Protein AF-A0A7Y0KB86-F1 (afdb_monomer_lite)

Foldseek 3Di:
DVVVVVVVVVVVVVVVVLLVVLVVQLVVQCVVCVNLLRNQLSVQLSVQQVVCVVVVVPVDDSVVSSVVSSVVCSPVSNVVSVVVVVVVVVVVVQLVVLVVDDDPVSVVSVVVSVVVVVVVVVVVVVVVVVVCVVVVD

Sequence (137 aa):
MVHILSNGVYKFCEWVTRLAYVNILWLCFTVLGLGLFGWMPASIAMFAVTKKWVNGETDIRIFPVFWNSYKQDWWKGNILGIIFAITFFLFYLDFRIIGTFEGNTTLLLFVMLGLFLSVSTTFFIFYLSSLITILGY

Secondary structure (DSSP, 8-state):
-HHHHHHHHHHHHHHHHHHHHHHHHHHHHHHHTTTHHHHHHHHHHHHHHHHHHHTT--S--HHHHHHHHHHHTHHHHHHHHHHHHHHHHHHHHHHHHHTT--SHHHHHHHHHHHHHHHHHHHHHHHHHHHHHHHTT-

Organism: NCBI:txid2729105

Radius of gyration: 20.43 Å; chains: 1; bounding box: 45×35×60 Å

InterPro domains:
  IPR006938 Protein of unknown function DUF624 [PF04854] (19-95)

Structure (mmCIF, N/CA/C/O backbone):
data_AF-A0A7Y0KB86-F1
#
_entry.id   AF-A0A7Y0KB86-F1
#
loop_
_atom_site.group_PDB
_atom_site.id
_atom_site.type_symbol
_atom_site.label_atom_id
_atom_site.label_alt_id
_atom_site.label_comp_id
_atom_site.label_asym_id
_atom_site.label_entity_id
_atom_site.label_seq_id
_atom_site.pdbx_PDB_ins_code
_atom_site.Cartn_x
_atom_site.Cartn_y
_atom_site.Cartn_z
_atom_site.occupancy
_atom_site.B_iso_or_equiv
_atom_site.auth_seq_id
_atom_site.auth_comp_id
_atom_site.auth_asym_id
_atom_site.auth_atom_id
_atom_site.pdbx_PDB_model_num
ATOM 1 N N . MET A 1 1 ? -10.243 -20.416 35.628 1.00 62.53 1 MET A N 1
ATOM 2 C CA . MET A 1 1 ? -9.319 -20.825 34.543 1.00 62.53 1 MET A CA 1
ATOM 3 C C . MET A 1 1 ? -10.018 -20.882 33.182 1.00 62.53 1 MET A C 1
ATOM 5 O O . MET A 1 1 ? -9.602 -20.160 32.287 1.00 62.53 1 MET A O 1
ATOM 9 N N . VAL A 1 2 ? -11.126 -21.625 33.039 1.00 67.62 2 VAL A N 1
ATOM 10 C CA . VAL A 1 2 ? -11.905 -21.737 31.780 1.00 67.62 2 VAL A CA 1
ATOM 11 C C . VAL A 1 2 ? -12.402 -20.382 31.240 1.00 67.62 2 VAL A C 1
ATOM 13 O O . VAL A 1 2 ? -12.286 -20.121 30.048 1.00 67.62 2 VAL A O 1
ATOM 16 N N . HIS A 1 3 ? -12.849 -19.465 32.107 1.00 66.69 3 HIS A N 1
ATOM 17 C CA . HIS A 1 3 ? -13.293 -18.122 31.692 1.00 66.69 3 HIS A CA 1
ATOM 18 C C . HIS A 1 3 ? -12.184 -17.239 31.088 1.00 66.69 3 HIS A C 1
ATOM 20 O O . HIS A 1 3 ? -12.465 -16.420 30.219 1.00 66.69 3 HIS A O 1
ATOM 26 N N . ILE A 1 4 ? -10.924 -17.410 31.507 1.00 72.50 4 ILE A N 1
ATOM 27 C CA . ILE A 1 4 ? -9.782 -16.638 30.978 1.00 72.50 4 ILE A CA 1
ATOM 28 C C . ILE A 1 4 ? -9.429 -17.134 29.571 1.00 72.50 4 ILE A C 1
ATOM 30 O O . ILE A 1 4 ? -9.214 -16.333 28.665 1.00 72.50 4 ILE A O 1
ATOM 34 N N . LEU A 1 5 ? -9.457 -18.457 29.380 1.00 75.25 5 LEU A N 1
ATOM 35 C CA . LEU A 1 5 ? -9.296 -19.106 28.079 1.00 75.25 5 LEU A CA 1
ATOM 36 C C . LEU A 1 5 ? -10.414 -18.709 27.107 1.00 75.25 5 LEU A C 1
ATOM 38 O O . LEU A 1 5 ? -10.126 -18.306 25.984 1.00 75.25 5 LEU A O 1
ATOM 42 N N . SER A 1 6 ? -11.672 -18.732 27.557 1.00 76.38 6 SER A N 1
ATOM 43 C CA . SER A 1 6 ? -12.821 -18.314 26.744 1.00 76.38 6 SER A CA 1
ATOM 44 C C . SER A 1 6 ? -12.708 -16.857 26.287 1.00 76.38 6 SER A C 1
ATOM 46 O O . SER A 1 6 ? -12.951 -16.565 25.119 1.00 76.38 6 SER A O 1
ATOM 48 N N . ASN A 1 7 ? -12.301 -15.942 27.174 1.00 82.56 7 ASN A N 1
ATOM 49 C CA . ASN A 1 7 ? -12.115 -14.533 26.818 1.00 82.56 7 ASN A CA 1
ATOM 50 C C . ASN A 1 7 ? -10.938 -14.313 25.859 1.00 82.56 7 ASN A C 1
ATOM 52 O O . ASN A 1 7 ? -11.025 -13.468 24.970 1.00 82.56 7 ASN A O 1
ATOM 56 N N . GLY A 1 8 ? -9.840 -15.057 26.022 1.00 84.81 8 GLY A N 1
ATOM 57 C CA . GLY A 1 8 ? -8.690 -14.982 25.119 1.00 84.81 8 GLY A CA 1
ATOM 58 C C . GLY A 1 8 ? -9.036 -15.435 23.699 1.00 84.81 8 GLY A C 1
ATOM 59 O O . GLY A 1 8 ? -8.756 -14.718 22.741 1.00 84.81 8 GLY A O 1
ATOM 60 N N . VAL A 1 9 ? -9.711 -16.583 23.568 1.00 86.12 9 VAL A N 1
ATOM 61 C CA . VAL A 1 9 ? -10.163 -17.114 22.270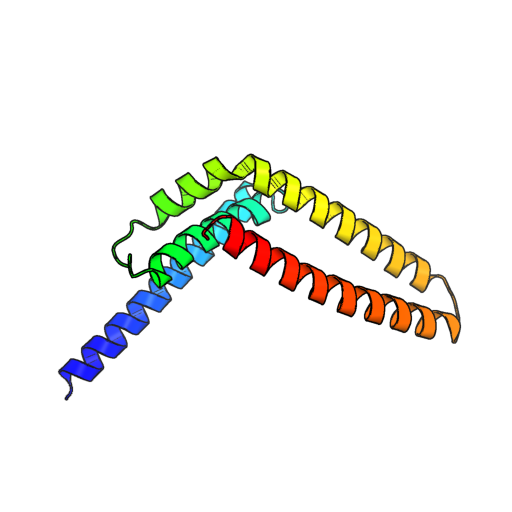 1.00 86.12 9 VAL A CA 1
ATOM 62 C C . VAL A 1 9 ? -11.174 -16.173 21.615 1.00 86.12 9 VAL A C 1
ATOM 64 O O . VAL A 1 9 ? -11.071 -15.910 20.419 1.00 86.12 9 VAL A O 1
ATOM 67 N N . TYR A 1 10 ? -12.103 -15.606 22.391 1.00 87.19 10 TYR A N 1
ATOM 68 C CA . TYR A 1 10 ? -13.075 -14.640 21.877 1.00 87.19 10 TYR A CA 1
ATOM 69 C C . TYR A 1 10 ? -12.393 -13.393 21.299 1.00 87.19 10 TYR A C 1
ATOM 71 O O . TYR A 1 10 ? -12.653 -13.026 20.155 1.00 87.19 10 TYR A O 1
ATOM 79 N N . LYS A 1 11 ? -11.452 -12.791 22.042 1.00 83.69 11 LYS A N 1
ATOM 80 C CA . LYS A 1 11 ? -10.680 -11.629 21.570 1.00 83.69 11 LYS A CA 1
ATOM 81 C C . LYS A 1 11 ? -9.848 -11.941 20.329 1.00 83.69 11 LYS A C 1
ATOM 83 O O . LYS A 1 11 ? -9.733 -11.099 19.443 1.00 83.69 11 LYS A O 1
ATOM 88 N N . PHE A 1 12 ? -9.277 -13.142 20.254 1.00 86.06 12 PHE A N 1
ATOM 89 C CA . PHE A 1 12 ? -8.531 -13.578 19.079 1.00 86.06 12 PHE A CA 1
ATOM 90 C C . PHE A 1 12 ? -9.441 -13.713 17.850 1.00 86.06 12 PHE A C 1
ATOM 92 O O . PHE A 1 12 ? -9.146 -13.131 16.810 1.00 86.06 12 PHE A O 1
ATOM 99 N N . CYS A 1 13 ? -10.579 -14.404 17.972 1.00 87.88 13 CYS A N 1
ATOM 100 C CA . CYS A 1 13 ? -11.562 -14.519 16.890 1.00 87.88 13 CYS A CA 1
ATOM 101 C C . CYS A 1 13 ? -12.098 -13.155 16.440 1.00 87.88 13 CYS A C 1
ATOM 103 O O . CYS A 1 13 ? -12.241 -12.908 15.242 1.00 87.88 13 CYS A O 1
ATOM 105 N N . GLU A 1 14 ? -12.371 -12.256 17.383 1.00 86.38 14 GLU A N 1
ATOM 106 C CA . GLU A 1 14 ? -12.794 -10.891 17.087 1.00 86.38 14 GLU A CA 1
ATOM 107 C C . GLU A 1 14 ? -11.720 -10.133 16.295 1.00 86.38 14 GLU A C 1
ATOM 109 O O . GLU A 1 14 ? -12.019 -9.528 15.264 1.00 86.38 14 GLU A O 1
ATOM 114 N N . TRP A 1 15 ? -10.459 -10.214 16.721 1.00 86.12 15 TRP A N 1
ATOM 115 C CA . TRP A 1 15 ? -9.339 -9.597 16.016 1.00 86.12 15 TRP A CA 1
ATOM 116 C C . TRP A 1 15 ? -9.175 -10.150 14.593 1.00 86.12 15 TRP A C 1
ATOM 118 O O . TRP A 1 15 ? -9.083 -9.371 13.642 1.00 86.12 15 TRP A O 1
ATOM 128 N N . VAL A 1 16 ? -9.232 -11.477 14.423 1.00 89.25 16 VAL A N 1
ATOM 129 C CA . VAL A 1 16 ? -9.162 -12.133 13.106 1.00 89.25 16 VAL A CA 1
ATOM 130 C C . VAL A 1 16 ? -10.317 -11.684 12.207 1.00 89.25 16 VAL A C 1
ATOM 132 O O . VAL A 1 16 ? -10.096 -11.351 11.045 1.00 89.25 16 VAL A O 1
ATOM 135 N N . THR A 1 17 ? -11.539 -11.611 12.739 1.00 90.31 17 THR A N 1
ATOM 136 C CA . THR A 1 17 ? -12.727 -11.193 11.975 1.00 90.31 17 THR A CA 1
ATOM 137 C C . THR A 1 17 ? -12.604 -9.747 11.500 1.00 90.31 17 THR A C 1
ATOM 139 O O . THR A 1 17 ? -12.892 -9.439 10.344 1.00 90.31 17 THR A O 1
ATOM 142 N N . ARG A 1 18 ? -12.127 -8.849 12.368 1.00 88.88 18 ARG A N 1
ATOM 143 C CA . ARG A 1 18 ? -11.892 -7.440 12.022 1.00 88.88 18 ARG A CA 1
ATOM 144 C C . ARG A 1 18 ? -10.811 -7.302 10.954 1.00 88.88 18 ARG A C 1
ATOM 146 O O . ARG A 1 18 ? -10.989 -6.540 10.005 1.00 88.88 18 ARG A O 1
ATOM 153 N N . LEU A 1 19 ? -9.725 -8.065 11.073 1.00 89.88 19 LEU A N 1
ATOM 154 C CA . LEU A 1 19 ? -8.652 -8.090 10.084 1.00 89.88 19 LEU A CA 1
ATOM 155 C C . LEU A 1 19 ? -9.153 -8.608 8.730 1.00 89.88 19 LEU A C 1
ATOM 157 O O . LEU A 1 19 ? -8.885 -7.985 7.703 1.00 89.88 19 LEU A O 1
ATOM 161 N N . ALA A 1 20 ? -9.937 -9.687 8.716 1.00 93.19 20 ALA A N 1
ATOM 162 C CA . ALA A 1 20 ? -10.570 -10.201 7.504 1.00 93.19 20 ALA A CA 1
ATOM 163 C C . ALA A 1 20 ? -11.501 -9.158 6.864 1.00 93.19 20 ALA A C 1
ATOM 165 O O . ALA A 1 20 ? -11.433 -8.927 5.659 1.00 93.19 20 ALA A O 1
ATOM 166 N N . TYR A 1 21 ? -12.311 -8.465 7.670 1.00 93.25 21 TYR A N 1
ATOM 167 C CA . TYR A 1 21 ? -13.214 -7.419 7.192 1.00 93.25 21 TYR A CA 1
ATOM 168 C C . TYR A 1 21 ? -12.466 -6.265 6.506 1.00 93.25 21 TYR A C 1
ATOM 170 O O . TYR A 1 21 ? -12.847 -5.850 5.412 1.00 93.25 21 TYR A O 1
ATOM 178 N N . VAL A 1 22 ? -11.360 -5.783 7.087 1.00 93.12 22 VAL A N 1
ATOM 179 C CA . VAL A 1 22 ? -10.535 -4.733 6.460 1.00 93.12 22 VAL A CA 1
ATOM 180 C C . VAL A 1 22 ? -9.887 -5.216 5.162 1.00 93.12 22 VAL A C 1
ATOM 182 O O . VAL A 1 22 ? -9.853 -4.459 4.197 1.00 93.12 22 VAL A O 1
ATOM 185 N N . ASN A 1 23 ? -9.416 -6.465 5.101 1.00 93.44 23 ASN A N 1
ATOM 186 C CA . ASN A 1 23 ? -8.848 -7.033 3.873 1.00 93.44 23 ASN A CA 1
ATOM 187 C C . ASN A 1 23 ? -9.888 -7.148 2.747 1.00 93.44 23 ASN A C 1
ATOM 189 O O . ASN A 1 23 ? -9.579 -6.865 1.590 1.00 93.44 23 ASN A O 1
ATOM 193 N N . ILE A 1 24 ? -11.132 -7.508 3.075 1.00 94.75 24 ILE A N 1
ATOM 194 C CA . ILE A 1 24 ? -12.233 -7.534 2.102 1.00 94.75 24 ILE A CA 1
ATOM 195 C C . ILE A 1 24 ? -12.520 -6.122 1.587 1.00 94.75 24 ILE A C 1
ATOM 197 O O . ILE A 1 24 ? -12.602 -5.926 0.375 1.00 94.75 24 ILE A O 1
ATOM 201 N N . LEU A 1 25 ? -12.619 -5.126 2.479 1.00 93.19 25 LEU A N 1
ATOM 202 C CA . LEU A 1 25 ? -12.761 -3.725 2.069 1.00 93.19 25 LEU A CA 1
ATOM 203 C C . LEU A 1 25 ? -11.606 -3.311 1.154 1.00 93.19 25 LEU A C 1
ATOM 205 O O . LEU A 1 25 ? -11.839 -2.767 0.080 1.00 93.19 25 LEU A O 1
ATOM 209 N N . TRP A 1 26 ? -10.370 -3.609 1.543 1.00 93.81 26 TRP A N 1
ATOM 210 C CA . TRP A 1 26 ? -9.187 -3.285 0.757 1.00 93.81 26 TRP A CA 1
ATOM 211 C C . TRP A 1 26 ? -9.259 -3.862 -0.663 1.00 93.81 26 TRP A C 1
ATOM 213 O O . TRP A 1 26 ? -9.054 -3.121 -1.625 1.00 93.81 26 TRP A O 1
ATOM 223 N N . LEU A 1 27 ? -9.637 -5.137 -0.815 1.00 92.94 27 LEU A N 1
ATOM 224 C CA . LEU A 1 27 ? -9.823 -5.767 -2.126 1.00 92.94 27 LEU A CA 1
ATOM 225 C C . LEU A 1 27 ? -10.932 -5.080 -2.932 1.00 92.94 27 LEU A C 1
ATOM 227 O O . LEU A 1 27 ? -10.703 -4.689 -4.076 1.00 92.94 27 LEU A O 1
ATOM 231 N N . CYS A 1 28 ? -12.113 -4.881 -2.339 1.00 93.12 28 CYS A N 1
ATOM 232 C CA . CYS A 1 28 ? -13.238 -4.231 -3.013 1.00 93.12 28 CYS A CA 1
ATOM 233 C C . CYS A 1 28 ? -12.871 -2.829 -3.510 1.00 93.12 28 CYS A C 1
ATOM 235 O O . CYS A 1 28 ? -13.117 -2.494 -4.664 1.00 93.12 28 CYS A O 1
ATOM 237 N N . PHE A 1 29 ? -12.249 -2.016 -2.659 1.00 89.75 29 PHE A N 1
ATOM 238 C CA . PHE A 1 29 ? -11.881 -0.639 -2.982 1.00 89.75 29 PHE A CA 1
ATOM 239 C C . PHE A 1 29 ? -10.696 -0.532 -3.945 1.00 89.75 29 PHE A C 1
ATOM 241 O O . PHE A 1 29 ? -10.617 0.430 -4.713 1.00 89.75 29 PHE A O 1
ATOM 248 N N . THR A 1 30 ? -9.813 -1.530 -3.952 1.00 89.25 30 THR A N 1
ATOM 249 C CA . THR A 1 30 ? -8.763 -1.662 -4.966 1.00 89.25 30 THR A CA 1
ATOM 250 C C . THR A 1 30 ? -9.379 -1.926 -6.338 1.00 89.25 30 THR A C 1
ATOM 252 O O . THR A 1 30 ? -9.070 -1.218 -7.293 1.00 89.25 30 THR A O 1
ATOM 255 N N . VAL A 1 31 ? -10.309 -2.883 -6.434 1.00 90.31 31 VAL A N 1
ATOM 256 C CA . VAL A 1 31 ? -11.010 -3.204 -7.690 1.00 90.31 31 VAL A CA 1
ATOM 257 C C . VAL A 1 31 ? -11.858 -2.023 -8.174 1.00 90.31 31 VAL A C 1
ATOM 259 O O . VAL A 1 31 ? -11.804 -1.674 -9.351 1.00 90.31 31 VAL A O 1
ATOM 262 N N . LEU A 1 32 ? -12.587 -1.359 -7.270 1.00 86.62 32 LEU A N 1
ATOM 263 C CA . LEU A 1 32 ? -13.407 -0.186 -7.596 1.00 86.62 32 LEU A CA 1
ATOM 264 C C . LEU A 1 32 ? -12.578 0.995 -8.118 1.00 86.62 32 LEU A C 1
ATOM 266 O O . LEU A 1 32 ? -13.039 1.729 -8.986 1.00 86.62 32 LEU A O 1
ATOM 270 N N . GLY A 1 33 ? -11.348 1.168 -7.635 1.00 82.56 33 GLY A N 1
ATOM 271 C CA . GLY A 1 33 ? -10.434 2.205 -8.109 1.00 82.56 33 GLY A CA 1
ATOM 272 C C . GLY A 1 33 ? -9.613 1.810 -9.340 1.00 82.56 33 GLY A C 1
ATOM 273 O O . GLY A 1 33 ? -8.475 2.245 -9.455 1.00 82.56 33 GLY A O 1
ATOM 274 N N . LEU A 1 34 ? -10.124 0.973 -10.251 1.00 81.31 34 LEU A N 1
ATOM 275 C CA . LEU A 1 34 ? -9.394 0.514 -11.451 1.00 81.31 34 LEU A CA 1
ATOM 276 C C . LEU A 1 34 ? -8.081 -0.239 -11.139 1.00 81.31 34 LEU A C 1
ATOM 278 O O . LEU A 1 34 ? -7.141 -0.227 -11.935 1.00 81.31 34 LEU A O 1
ATOM 282 N N . GLY A 1 35 ? -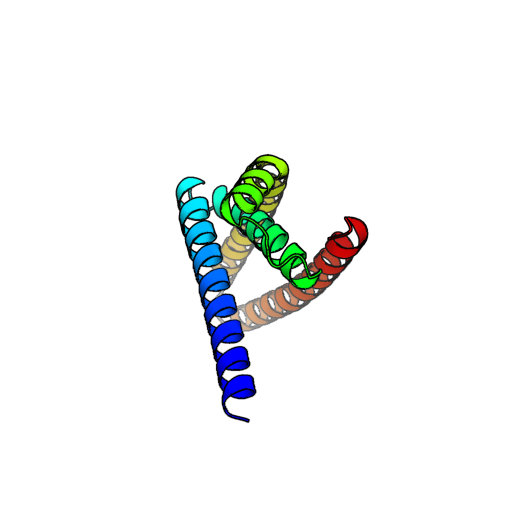7.990 -0.888 -9.975 1.00 80.12 35 GLY A N 1
ATOM 283 C CA . GLY A 1 35 ? -6.801 -1.616 -9.532 1.00 80.12 35 GLY A CA 1
ATOM 284 C C . GLY A 1 35 ? -5.662 -0.676 -9.144 1.00 80.12 35 GLY A C 1
ATOM 285 O O . GLY A 1 35 ? -5.446 -0.422 -7.965 1.00 80.12 35 GLY A O 1
ATOM 286 N N . LEU A 1 36 ? -4.951 -0.127 -10.130 1.00 72.00 36 LEU A N 1
ATOM 287 C CA . LEU A 1 36 ? -3.758 0.709 -9.940 1.00 72.00 36 LEU A CA 1
ATOM 288 C C . LEU A 1 36 ? -4.049 2.021 -9.199 1.00 72.00 36 LEU A C 1
ATOM 290 O O . LEU A 1 36 ? -3.302 2.390 -8.294 1.00 72.00 36 LEU A O 1
ATOM 294 N N . PHE A 1 37 ? -5.151 2.694 -9.536 1.00 78.00 37 PHE A N 1
ATOM 295 C CA . PHE A 1 37 ? -5.554 3.942 -8.875 1.00 78.00 37 PHE A CA 1
ATOM 296 C C . PHE A 1 37 ? -6.244 3.691 -7.519 1.00 78.00 37 PHE A C 1
ATOM 298 O O . PHE A 1 37 ? -6.269 4.554 -6.649 1.00 78.00 37 PHE A O 1
ATOM 305 N N . GLY A 1 38 ? -6.776 2.489 -7.294 1.00 81.94 38 GLY A N 1
ATOM 306 C CA . GLY A 1 38 ? -7.476 2.108 -6.067 1.00 81.94 38 GLY A CA 1
ATOM 307 C C . GLY A 1 38 ? -6.573 1.493 -5.007 1.00 81.94 38 GLY A C 1
ATOM 308 O O . GLY A 1 38 ? -6.852 1.629 -3.818 1.00 81.94 38 GLY A O 1
ATOM 309 N N . TRP A 1 39 ? -5.491 0.836 -5.425 1.00 86.62 39 TRP A N 1
ATOM 310 C CA . TRP A 1 39 ? -4.630 0.037 -4.555 1.00 86.62 39 TRP A CA 1
ATOM 311 C C . TRP A 1 39 ? -3.943 0.871 -3.473 1.00 86.62 39 TRP A C 1
ATOM 313 O O . TRP A 1 39 ? -3.980 0.530 -2.286 1.00 86.62 39 TRP A O 1
ATOM 323 N N . MET A 1 40 ? -3.340 1.993 -3.863 1.00 86.38 40 MET A N 1
ATOM 324 C CA . MET A 1 40 ? -2.634 2.866 -2.929 1.00 86.38 40 MET A CA 1
ATOM 325 C C . MET A 1 40 ? -3.583 3.549 -1.922 1.00 86.38 40 MET A C 1
ATOM 327 O O . MET A 1 40 ? -3.354 3.405 -0.719 1.00 86.38 40 MET A O 1
ATOM 331 N N . PRO A 1 41 ? -4.679 4.223 -2.332 1.00 86.44 41 PRO A N 1
ATOM 332 C CA . PRO A 1 41 ? -5.622 4.802 -1.371 1.00 86.44 41 PRO A CA 1
ATOM 333 C C . PRO A 1 41 ? -6.331 3.748 -0.503 1.00 86.44 41 PRO A C 1
ATOM 335 O O . PRO A 1 41 ? -6.588 4.015 0.671 1.00 86.44 41 PRO A O 1
ATOM 338 N N . ALA A 1 42 ? -6.588 2.533 -1.009 1.00 90.69 42 ALA A N 1
ATOM 339 C CA . ALA A 1 42 ? -7.098 1.431 -0.186 1.00 90.69 42 ALA A CA 1
ATOM 340 C C . ALA A 1 42 ? -6.091 1.002 0.895 1.00 90.69 42 ALA A C 1
ATOM 342 O O . ALA A 1 42 ? -6.480 0.739 2.034 1.00 90.69 42 ALA A O 1
ATOM 343 N N . SER A 1 43 ? -4.796 0.974 0.566 1.00 88.69 43 SER A N 1
ATOM 344 C CA . SER A 1 43 ? -3.722 0.626 1.507 1.00 88.69 43 SER A CA 1
ATOM 345 C C . SER A 1 43 ? -3.547 1.683 2.602 1.00 88.69 43 SER A C 1
ATOM 347 O O . SER A 1 43 ? -3.410 1.335 3.774 1.00 88.69 43 SER A O 1
ATOM 349 N N . ILE A 1 44 ? -3.640 2.972 2.252 1.00 87.25 44 ILE A N 1
ATOM 350 C CA . ILE A 1 44 ? -3.631 4.079 3.224 1.00 87.25 44 ILE A CA 1
ATOM 351 C C . ILE A 1 44 ? -4.830 3.963 4.180 1.00 87.25 44 ILE A C 1
ATOM 353 O O . ILE A 1 44 ? -4.662 4.045 5.397 1.00 87.25 44 ILE A O 1
ATOM 357 N N . ALA A 1 45 ? -6.027 3.695 3.648 1.00 90.19 45 ALA A N 1
ATOM 358 C CA . ALA A 1 45 ? -7.238 3.532 4.451 1.00 90.19 45 ALA A CA 1
ATOM 359 C C . ALA A 1 45 ? -7.166 2.325 5.402 1.00 90.19 45 ALA A C 1
ATOM 361 O O . ALA A 1 45 ? -7.582 2.417 6.559 1.00 90.19 45 ALA A O 1
ATOM 362 N N . MET A 1 46 ? -6.596 1.206 4.946 1.00 89.94 46 MET A N 1
ATOM 363 C CA . MET A 1 46 ? -6.308 0.047 5.792 1.00 89.94 46 MET A CA 1
ATOM 364 C C . MET A 1 46 ? -5.352 0.417 6.932 1.00 89.94 46 MET A C 1
ATOM 366 O O . MET A 1 46 ? -5.650 0.112 8.087 1.00 89.94 46 MET A O 1
ATOM 370 N N . PHE A 1 47 ? -4.254 1.118 6.625 1.00 87.56 47 PHE A N 1
ATOM 371 C CA . PHE A 1 47 ? -3.273 1.543 7.625 1.00 87.56 47 PHE A CA 1
ATOM 372 C C . PHE A 1 47 ? -3.889 2.477 8.676 1.00 87.56 47 PHE A C 1
ATOM 374 O O . PHE A 1 47 ? -3.640 2.328 9.872 1.00 87.56 47 PHE A O 1
ATOM 381 N N . ALA A 1 48 ? -4.762 3.397 8.253 1.00 87.75 48 ALA A N 1
ATOM 382 C CA . ALA A 1 48 ? -5.484 4.291 9.154 1.00 87.75 48 ALA A CA 1
ATOM 383 C C . ALA A 1 48 ? -6.386 3.530 10.145 1.00 87.75 48 ALA A C 1
ATOM 385 O O . ALA A 1 48 ? -6.461 3.895 11.322 1.00 87.75 48 ALA A O 1
ATOM 386 N N . VAL A 1 49 ? -7.044 2.453 9.698 1.00 90.06 49 VAL A N 1
ATOM 387 C CA . VAL A 1 49 ? -7.849 1.583 10.571 1.00 90.06 49 VAL A CA 1
ATOM 388 C C . VAL A 1 49 ? -6.957 0.805 11.541 1.00 90.06 49 VAL A C 1
ATOM 390 O O . VAL A 1 49 ? -7.214 0.815 12.745 1.00 90.06 49 VAL A O 1
ATOM 393 N N . THR A 1 50 ? -5.889 0.167 11.053 1.00 88.00 50 THR A N 1
ATOM 394 C CA . THR A 1 50 ? -4.992 -0.630 11.906 1.00 88.00 50 THR A CA 1
ATOM 395 C C . THR A 1 50 ? -4.248 0.224 12.925 1.00 88.00 50 THR A C 1
ATOM 397 O O . THR A 1 50 ? -4.083 -0.201 14.065 1.00 88.00 50 THR A O 1
ATOM 400 N N . LYS A 1 51 ? -3.862 1.454 12.566 1.00 84.62 51 LYS A N 1
ATOM 401 C CA . LYS A 1 51 ? -3.240 2.409 13.490 1.00 84.62 51 LYS A CA 1
ATOM 402 C C . LYS A 1 51 ? -4.150 2.704 14.682 1.00 84.62 51 LYS A C 1
ATOM 404 O O . LYS A 1 51 ? -3.706 2.670 15.826 1.00 84.62 51 LYS A O 1
ATOM 409 N N . LYS A 1 52 ? -5.440 2.958 14.434 1.00 86.75 52 LYS A N 1
ATOM 410 C CA . LYS A 1 52 ? -6.411 3.189 15.513 1.00 86.75 52 LYS A CA 1
ATOM 411 C C . LYS A 1 52 ? -6.527 1.980 16.446 1.00 86.75 52 LYS A C 1
ATOM 413 O O . LYS A 1 52 ? -6.586 2.163 17.657 1.00 86.75 52 LYS A O 1
ATOM 418 N N . TRP A 1 53 ? -6.466 0.758 15.913 1.00 86.50 53 TRP A N 1
ATOM 419 C CA . TRP A 1 53 ? -6.441 -0.450 16.745 1.00 86.50 53 TRP A CA 1
ATOM 420 C C . TRP A 1 53 ? -5.189 -0.548 17.622 1.00 86.50 53 TRP A C 1
ATOM 422 O O . TRP A 1 53 ? -5.310 -0.889 18.796 1.00 86.50 53 TRP A O 1
ATOM 432 N N . VAL A 1 54 ? -4.009 -0.226 17.080 1.00 83.38 54 VAL A N 1
ATOM 433 C CA . VAL A 1 54 ? -2.744 -0.212 17.839 1.00 83.38 54 VAL A CA 1
ATOM 434 C C . VAL A 1 54 ? -2.769 0.854 18.940 1.00 83.38 54 VAL A C 1
ATOM 436 O O . VAL A 1 54 ? -2.289 0.603 20.041 1.00 83.38 54 VAL A O 1
ATOM 439 N N . ASN A 1 55 ? -3.419 1.992 18.691 1.00 84.94 55 ASN A N 1
ATOM 440 C CA . ASN A 1 55 ? -3.619 3.057 19.680 1.00 84.94 55 ASN A CA 1
ATOM 441 C C . ASN A 1 55 ? -4.674 2.729 20.758 1.00 84.94 55 ASN A C 1
ATOM 443 O O . ASN A 1 55 ? -4.969 3.571 21.602 1.00 84.94 55 ASN A O 1
ATOM 447 N N . GLY A 1 56 ? -5.259 1.527 20.749 1.00 80.50 56 GLY A N 1
ATOM 448 C CA . GLY A 1 56 ? -6.246 1.091 21.740 1.00 80.50 56 GLY A CA 1
ATOM 449 C C . GLY A 1 56 ? -7.693 1.486 21.426 1.00 80.50 56 GLY A C 1
ATOM 450 O O . GLY A 1 56 ? -8.604 1.062 22.139 1.00 80.50 56 GLY A O 1
ATOM 451 N N . GLU A 1 57 ? -7.944 2.209 20.328 1.00 82.19 57 GLU A N 1
ATOM 452 C CA . GLU A 1 57 ? -9.289 2.522 19.829 1.00 82.19 57 GLU A CA 1
ATOM 453 C C . GLU A 1 57 ? -9.882 1.292 19.120 1.00 82.19 57 GLU A C 1
ATOM 455 O O . GLU A 1 57 ? -9.980 1.211 17.893 1.00 82.19 57 GLU A O 1
ATOM 460 N N . THR A 1 58 ? -10.246 0.279 19.904 1.00 75.44 58 THR A N 1
ATOM 461 C CA . THR A 1 58 ? -10.778 -0.981 19.372 1.00 75.44 58 THR A CA 1
ATOM 462 C C . THR A 1 58 ? -12.274 -0.910 19.063 1.00 75.44 58 THR A C 1
ATOM 464 O O . THR A 1 58 ? -12.733 -1.674 18.223 1.00 75.44 58 THR A O 1
ATOM 467 N N . ASP A 1 59 ? -13.036 0.023 19.631 1.00 78.31 59 ASP A N 1
ATOM 468 C CA . ASP A 1 59 ? -14.489 0.136 19.402 1.00 78.31 59 ASP A CA 1
ATOM 469 C C . ASP A 1 59 ? -14.845 1.082 18.235 1.00 78.31 59 ASP A C 1
ATOM 471 O O . ASP A 1 59 ? -15.769 1.896 18.280 1.00 78.31 59 ASP A O 1
ATOM 475 N N . ILE A 1 60 ? -14.034 1.038 17.173 1.00 84.75 60 ILE A N 1
ATOM 476 C CA . ILE A 1 60 ? -14.216 1.889 15.997 1.00 84.75 60 ILE A CA 1
ATOM 477 C C . ILE A 1 60 ? -15.100 1.219 14.950 1.00 84.75 60 ILE A C 1
ATOM 479 O O . ILE A 1 60 ? -14.970 0.037 14.627 1.00 84.75 60 ILE A O 1
ATOM 483 N N . ARG A 1 61 ? -15.952 2.026 14.318 1.00 88.12 61 ARG A N 1
ATOM 484 C CA . ARG A 1 61 ? -16.701 1.612 13.130 1.00 88.12 61 ARG A CA 1
ATOM 485 C C . ARG A 1 61 ? -15.741 1.553 11.938 1.00 88.12 61 ARG A C 1
ATOM 487 O O . ARG A 1 61 ? -15.355 2.591 11.405 1.00 88.12 61 ARG A O 1
ATOM 494 N N . ILE A 1 62 ? -15.368 0.342 11.522 1.00 88.62 62 ILE A N 1
ATOM 495 C CA . ILE A 1 62 ? -14.327 0.097 10.509 1.00 88.62 62 ILE A CA 1
ATOM 496 C C . ILE A 1 62 ? -14.654 0.765 9.165 1.00 88.62 62 ILE A C 1
ATOM 498 O O . ILE A 1 62 ? -13.827 1.495 8.625 1.00 88.62 62 ILE A O 1
ATOM 502 N N . PHE A 1 63 ? -15.867 0.564 8.639 1.00 90.44 63 PHE A N 1
ATOM 503 C CA . PHE A 1 63 ? -16.249 1.076 7.318 1.00 90.44 63 PHE A CA 1
ATOM 504 C C . PHE A 1 63 ? -16.242 2.616 7.221 1.00 90.44 63 PHE A C 1
ATOM 506 O O . PHE A 1 63 ? -15.620 3.135 6.296 1.00 90.44 63 PHE A O 1
ATOM 513 N N . PRO A 1 64 ? -16.846 3.380 8.160 1.00 90.88 64 PRO A N 1
ATOM 514 C CA . PRO A 1 64 ? -16.761 4.842 8.150 1.00 90.88 64 PRO A CA 1
ATOM 515 C C . PRO A 1 64 ? -15.330 5.378 8.194 1.00 90.88 64 PRO A C 1
ATOM 517 O O . PRO A 1 64 ? -15.010 6.311 7.464 1.00 90.88 64 PRO A O 1
ATOM 520 N N . VAL A 1 65 ? -14.469 4.782 9.026 1.00 90.62 65 VAL A N 1
ATOM 521 C CA . VAL A 1 65 ? -13.059 5.185 9.134 1.00 90.62 65 VAL A CA 1
ATOM 522 C C . VAL A 1 65 ? -12.330 4.917 7.819 1.00 90.62 65 VAL A C 1
ATOM 524 O O . VAL A 1 65 ? -11.663 5.810 7.298 1.00 90.62 65 VAL A O 1
ATOM 527 N N . PHE A 1 66 ? -12.518 3.723 7.253 1.00 92.19 66 PHE A N 1
ATOM 528 C CA . PHE A 1 66 ? -11.925 3.334 5.979 1.00 92.19 66 PHE A CA 1
ATOM 529 C C . PHE A 1 66 ? -12.364 4.269 4.844 1.00 92.19 66 PHE A C 1
ATOM 531 O O . PHE A 1 66 ? -11.529 4.836 4.148 1.00 92.19 66 PHE A O 1
ATOM 538 N N . TRP A 1 67 ? -13.670 4.496 4.683 1.00 91.88 67 TRP A N 1
ATOM 539 C CA . TRP A 1 67 ? -14.219 5.337 3.615 1.00 91.88 67 TRP A CA 1
ATOM 540 C C . TRP A 1 67 ? -13.819 6.809 3.746 1.00 91.88 67 TRP A C 1
ATOM 542 O O . TRP A 1 67 ? -13.559 7.472 2.739 1.00 91.88 67 TRP A O 1
ATOM 552 N N . ASN A 1 68 ? -13.754 7.330 4.975 1.00 92.44 68 ASN A N 1
ATOM 553 C CA . ASN A 1 68 ? -13.316 8.701 5.208 1.00 92.44 68 ASN A CA 1
ATOM 554 C C . ASN A 1 68 ? -11.836 8.878 4.845 1.00 92.44 68 ASN A C 1
ATOM 556 O O . ASN A 1 68 ? -11.500 9.801 4.107 1.00 92.44 68 ASN A O 1
ATOM 560 N N . SER A 1 69 ? -10.975 7.955 5.287 1.00 89.88 69 SER A N 1
ATOM 561 C CA . SER A 1 69 ? -9.545 7.977 4.956 1.00 89.88 69 SER A CA 1
ATOM 562 C C . SER A 1 69 ? -9.300 7.782 3.456 1.00 89.88 69 SER A C 1
ATOM 564 O O . SER A 1 69 ? -8.540 8.539 2.856 1.00 89.88 69 SER A O 1
ATOM 566 N N . TYR A 1 70 ? -10.023 6.857 2.818 1.00 89.44 70 TYR A N 1
ATOM 567 C CA . TYR A 1 70 ? -9.927 6.600 1.379 1.00 89.44 70 TYR A CA 1
ATOM 568 C C . TYR A 1 70 ? -10.207 7.851 0.539 1.00 89.44 70 TYR A C 1
ATOM 570 O O . TYR A 1 70 ? -9.477 8.140 -0.405 1.00 89.44 70 TYR A O 1
ATOM 578 N N . LYS A 1 71 ? -11.248 8.619 0.889 1.00 88.88 71 LYS A N 1
ATOM 579 C CA . LYS A 1 71 ? -11.594 9.857 0.174 1.00 88.88 71 LYS A CA 1
ATOM 580 C C . LYS A 1 71 ? -10.655 11.012 0.501 1.00 88.88 71 LYS A C 1
ATOM 582 O O . LYS A 1 71 ? -10.329 11.787 -0.393 1.00 88.88 71 LYS A O 1
ATOM 587 N N . GLN A 1 72 ? -10.228 11.128 1.756 1.00 88.69 72 GLN A N 1
ATOM 588 C CA . GLN A 1 72 ? -9.341 12.201 2.200 1.00 88.69 72 GLN A CA 1
ATOM 589 C C . GLN A 1 72 ? -7.971 12.134 1.514 1.00 88.69 72 GLN A C 1
ATOM 591 O O . GLN A 1 72 ? -7.455 13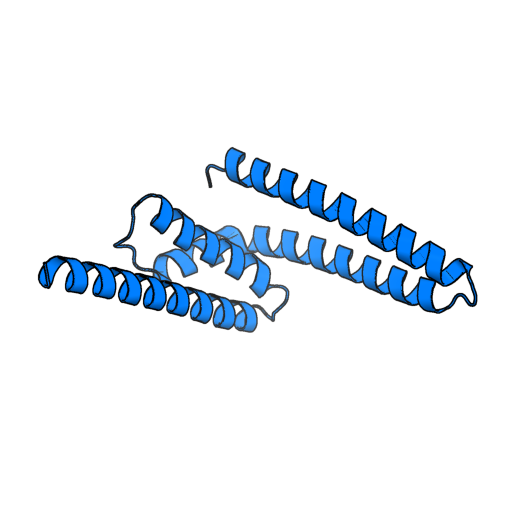.161 1.075 1.00 88.69 72 GLN A O 1
ATOM 596 N N . ASP A 1 73 ? -7.405 10.934 1.386 1.00 85.75 73 ASP A N 1
ATOM 597 C CA . ASP A 1 73 ? -6.078 10.734 0.799 1.00 85.75 73 ASP A CA 1
ATOM 598 C C . ASP A 1 73 ? -6.123 10.187 -0.635 1.00 85.75 73 ASP A C 1
ATOM 600 O O . ASP A 1 73 ? -5.088 9.805 -1.176 1.00 85.75 73 ASP A O 1
ATOM 604 N N . TRP A 1 74 ? -7.286 10.220 -1.301 1.00 84.25 74 TRP A N 1
ATOM 605 C CA . TRP A 1 74 ? -7.460 9.745 -2.683 1.00 84.25 74 TRP A CA 1
ATOM 606 C C . TRP A 1 74 ? -6.435 10.348 -3.651 1.00 84.25 74 TRP A C 1
ATOM 608 O O . TRP A 1 74 ? -5.807 9.642 -4.439 1.00 84.25 74 TRP A O 1
ATOM 618 N N . TRP A 1 75 ? -6.227 11.665 -3.581 1.00 81.31 75 TRP A N 1
ATOM 619 C CA . TRP A 1 75 ? -5.304 12.362 -4.479 1.00 81.31 75 TRP A CA 1
ATOM 620 C C . TRP A 1 75 ? -3.838 12.035 -4.176 1.00 81.31 75 TRP A C 1
ATOM 622 O O . TRP A 1 75 ? -3.069 11.711 -5.080 1.00 81.31 75 TRP A O 1
ATOM 632 N N . LYS A 1 76 ? -3.455 12.059 -2.893 1.00 80.62 76 LYS A N 1
ATOM 633 C CA . LYS A 1 76 ? -2.087 11.737 -2.457 1.00 80.62 76 LYS A CA 1
ATOM 634 C C . LYS A 1 76 ? -1.738 10.280 -2.763 1.00 80.62 76 LYS A C 1
ATOM 636 O O . LYS A 1 76 ? -0.649 10.002 -3.257 1.00 80.62 76 LYS A O 1
ATOM 641 N N . GLY A 1 77 ? -2.681 9.370 -2.522 1.00 80.25 77 GLY A N 1
ATOM 642 C CA . GLY A 1 77 ? -2.561 7.953 -2.842 1.00 80.25 77 GLY A CA 1
ATOM 643 C C . GLY A 1 77 ? -2.371 7.721 -4.337 1.00 80.25 77 GLY A C 1
ATOM 644 O O . GLY A 1 77 ? -1.485 6.968 -4.722 1.00 80.25 77 GLY A O 1
ATOM 645 N N . ASN A 1 78 ? -3.119 8.421 -5.192 1.00 85.06 78 ASN A N 1
ATOM 646 C CA . ASN A 1 78 ? -2.951 8.311 -6.641 1.00 85.06 78 ASN A CA 1
ATOM 647 C C . ASN A 1 78 ? -1.600 8.835 -7.138 1.00 85.06 78 ASN A C 1
ATOM 649 O O . ASN A 1 78 ? -0.971 8.183 -7.968 1.00 85.06 78 ASN A O 1
ATOM 653 N N . ILE A 1 79 ? -1.117 9.964 -6.610 1.00 84.19 79 ILE A N 1
ATOM 654 C CA . ILE A 1 79 ? 0.218 10.482 -6.955 1.00 84.19 79 ILE A CA 1
ATOM 655 C C . ILE A 1 79 ? 1.296 9.453 -6.604 1.00 84.19 79 ILE A C 1
ATOM 657 O O . ILE A 1 79 ? 2.142 9.138 -7.440 1.00 84.19 79 ILE A O 1
ATOM 661 N N . LEU A 1 80 ? 1.238 8.885 -5.395 1.00 79.25 80 LEU A N 1
ATOM 662 C CA . LEU A 1 80 ? 2.155 7.821 -4.986 1.00 79.25 80 LEU A CA 1
ATOM 663 C C . LEU A 1 80 ? 2.024 6.595 -5.899 1.00 79.25 80 LEU A C 1
ATOM 665 O O . LEU A 1 80 ? 3.033 6.079 -6.371 1.00 79.25 80 LEU A O 1
ATOM 669 N N . GLY A 1 81 ? 0.798 6.170 -6.212 1.00 81.56 81 GLY A N 1
ATOM 670 C CA . GLY A 1 81 ? 0.528 5.059 -7.126 1.00 81.56 81 GLY A CA 1
ATOM 671 C C . GLY A 1 81 ? 1.148 5.254 -8.514 1.00 81.56 81 GLY A C 1
ATOM 672 O O . GLY A 1 81 ? 1.744 4.323 -9.049 1.00 81.56 81 GLY A O 1
ATOM 673 N N . ILE A 1 82 ? 1.093 6.468 -9.069 1.00 84.56 82 ILE A N 1
ATOM 674 C CA . ILE A 1 82 ? 1.714 6.801 -10.362 1.00 84.56 82 ILE A CA 1
ATOM 675 C C . ILE A 1 82 ? 3.243 6.729 -10.278 1.00 84.56 82 ILE A C 1
ATOM 677 O O . ILE A 1 82 ? 3.870 6.152 -11.164 1.00 84.56 82 ILE A O 1
ATOM 681 N N . ILE A 1 83 ? 3.852 7.265 -9.215 1.00 82.56 83 ILE A N 1
ATOM 682 C CA . ILE A 1 83 ? 5.310 7.191 -9.007 1.00 82.56 83 ILE A CA 1
ATOM 683 C C . ILE A 1 83 ? 5.765 5.727 -8.963 1.00 82.56 83 ILE A C 1
ATOM 685 O O . ILE A 1 83 ? 6.744 5.349 -9.611 1.00 82.56 83 ILE A O 1
ATOM 689 N N . PHE A 1 84 ? 5.018 4.883 -8.252 1.00 80.88 84 PHE A N 1
ATOM 690 C CA . PHE A 1 84 ? 5.260 3.445 -8.227 1.00 80.88 84 PHE A CA 1
ATOM 691 C C . PHE A 1 84 ? 5.086 2.797 -9.599 1.00 80.88 84 PHE A C 1
ATOM 693 O O . PHE A 1 84 ? 5.953 2.031 -10.011 1.00 80.88 84 PHE A O 1
ATOM 700 N N . ALA A 1 85 ? 4.012 3.113 -10.324 1.00 84.56 85 ALA A N 1
ATOM 701 C CA . ALA A 1 85 ? 3.754 2.558 -11.650 1.00 84.56 85 ALA A CA 1
ATOM 702 C C . ALA A 1 85 ? 4.878 2.894 -12.642 1.00 84.56 85 ALA A C 1
ATOM 704 O O . ALA A 1 85 ? 5.339 2.012 -13.362 1.00 84.56 85 ALA A O 1
ATOM 705 N N . ILE A 1 86 ? 5.371 4.138 -12.632 1.00 86.25 86 ILE A N 1
ATOM 706 C CA . ILE A 1 86 ? 6.513 4.569 -13.451 1.00 86.25 86 ILE A CA 1
ATOM 707 C C . ILE A 1 86 ? 7.776 3.800 -13.052 1.00 86.25 86 ILE A C 1
ATOM 709 O O . ILE A 1 86 ? 8.491 3.307 -13.918 1.00 86.25 86 ILE A O 1
ATOM 713 N N . THR A 1 87 ? 8.030 3.647 -11.751 1.00 84.19 87 THR A N 1
ATOM 714 C CA . THR A 1 87 ? 9.200 2.909 -11.248 1.00 84.19 87 THR A CA 1
ATOM 715 C C . THR A 1 87 ? 9.170 1.440 -11.683 1.00 84.19 87 THR A C 1
ATOM 717 O O . THR A 1 87 ? 10.151 0.932 -12.221 1.00 84.19 87 THR A O 1
ATOM 720 N N . PHE A 1 88 ? 8.028 0.763 -11.526 1.00 83.38 88 PHE A N 1
ATOM 721 C CA . PHE A 1 88 ? 7.841 -0.614 -11.994 1.00 83.38 88 PHE A CA 1
ATOM 722 C C . PHE A 1 88 ? 7.966 -0.737 -13.515 1.00 83.38 88 PHE A C 1
ATOM 724 O O . PHE A 1 88 ? 8.517 -1.722 -14.005 1.00 83.38 88 PHE A O 1
ATOM 731 N N . PHE A 1 89 ? 7.478 0.253 -14.264 1.00 87.06 89 PHE A N 1
ATOM 732 C CA . PHE A 1 89 ? 7.607 0.280 -15.716 1.00 87.06 89 PHE A CA 1
ATOM 733 C C . PHE A 1 89 ? 9.069 0.407 -16.163 1.00 87.06 89 PHE A C 1
ATOM 735 O O . PHE A 1 89 ? 9.489 -0.333 -17.051 1.00 87.06 89 PHE A O 1
ATOM 742 N N . LEU A 1 90 ? 9.860 1.277 -15.523 1.00 85.94 90 LEU A N 1
ATOM 743 C CA . LEU A 1 90 ? 11.299 1.389 -15.788 1.00 85.94 90 LEU A CA 1
ATOM 744 C C . LEU A 1 90 ? 12.019 0.067 -15.509 1.00 85.94 90 LEU A C 1
ATOM 746 O O . LEU A 1 90 ? 12.719 -0.433 -16.383 1.00 85.94 90 LEU A O 1
ATOM 750 N N . PHE A 1 91 ? 11.745 -0.569 -14.367 1.00 83.88 91 PHE A N 1
ATOM 751 C CA . PHE A 1 91 ? 12.328 -1.877 -14.066 1.00 83.88 91 PHE A CA 1
ATOM 752 C C . PHE A 1 91 ? 11.931 -2.950 -15.072 1.00 83.88 91 PHE A C 1
ATOM 754 O O . PHE A 1 91 ? 12.771 -3.748 -15.477 1.00 83.88 91 PHE A O 1
ATOM 761 N N . TYR A 1 92 ? 10.675 -2.979 -15.519 1.00 86.12 92 TYR A N 1
ATOM 762 C CA . TYR A 1 92 ? 10.259 -3.908 -16.567 1.00 86.12 92 TYR A CA 1
ATOM 763 C C . TYR A 1 92 ? 11.065 -3.711 -17.863 1.00 86.12 92 TYR A C 1
ATOM 765 O O . TYR A 1 92 ? 11.465 -4.696 -18.491 1.00 86.12 92 TYR A O 1
ATOM 773 N N . LEU A 1 93 ? 11.342 -2.459 -18.247 1.00 86.38 93 LEU A N 1
ATOM 774 C CA . LEU A 1 93 ? 12.206 -2.160 -19.390 1.00 86.38 93 LEU A CA 1
ATOM 775 C C . LEU A 1 93 ? 13.643 -2.626 -19.149 1.00 86.38 93 LEU A C 1
ATOM 777 O O . LEU A 1 93 ? 14.202 -3.266 -20.036 1.00 86.38 93 LEU A O 1
ATOM 781 N N . ASP A 1 94 ? 14.206 -2.390 -17.963 1.00 83.75 94 ASP A N 1
ATOM 782 C CA . ASP A 1 94 ? 15.552 -2.853 -17.606 1.00 83.75 94 ASP A CA 1
ATOM 783 C C . ASP A 1 94 ? 15.662 -4.380 -17.719 1.00 83.75 94 ASP A C 1
ATOM 785 O O . ASP A 1 94 ? 16.549 -4.895 -18.400 1.00 83.75 94 ASP A O 1
ATOM 789 N N . PHE A 1 95 ? 14.709 -5.118 -17.138 1.00 81.75 95 PHE A N 1
ATOM 790 C CA . PHE A 1 95 ? 14.633 -6.579 -17.247 1.00 81.75 95 PHE A CA 1
ATOM 791 C C . PHE A 1 95 ? 14.563 -7.043 -18.705 1.00 81.75 95 PHE A C 1
ATOM 793 O O . PHE A 1 95 ? 15.242 -7.998 -19.093 1.00 81.75 95 PHE A O 1
ATOM 800 N N . ARG A 1 96 ? 13.758 -6.363 -19.527 1.00 84.69 96 ARG A N 1
ATOM 801 C CA . ARG A 1 96 ? 13.603 -6.700 -20.943 1.00 84.69 96 ARG A CA 1
ATOM 802 C C . ARG A 1 96 ? 14.870 -6.415 -21.746 1.00 84.69 96 ARG A C 1
ATOM 804 O O . ARG A 1 96 ? 15.217 -7.218 -22.603 1.00 84.69 96 ARG A O 1
ATOM 811 N N . ILE A 1 97 ? 15.555 -5.307 -21.465 1.00 83.81 97 ILE A N 1
ATOM 812 C CA . ILE A 1 97 ? 16.812 -4.926 -22.117 1.00 83.81 97 ILE A CA 1
ATOM 813 C C . ILE A 1 97 ? 17.913 -5.922 -21.749 1.00 83.81 97 ILE A C 1
ATOM 815 O O . ILE A 1 97 ? 18.577 -6.441 -22.643 1.00 83.81 97 ILE A O 1
ATOM 819 N N . ILE A 1 98 ? 18.066 -6.267 -20.467 1.00 83.25 98 ILE A N 1
ATOM 820 C CA . ILE A 1 98 ? 19.062 -7.253 -20.019 1.00 83.25 98 ILE A CA 1
ATOM 821 C C . ILE A 1 98 ? 18.840 -8.602 -20.714 1.00 83.25 98 ILE A C 1
ATOM 823 O O . ILE A 1 98 ? 19.800 -9.217 -21.169 1.00 83.25 98 ILE A O 1
ATOM 827 N N . GLY A 1 99 ? 17.582 -9.017 -20.888 1.00 77.56 99 GLY A N 1
ATOM 828 C CA . GLY A 1 99 ? 17.225 -10.254 -21.588 1.00 77.56 99 GLY A CA 1
ATOM 829 C C . GLY A 1 99 ? 17.577 -10.304 -23.083 1.00 77.56 99 GLY A C 1
ATOM 830 O O . GLY A 1 99 ? 17.469 -11.372 -23.675 1.00 77.56 99 GLY A O 1
ATOM 831 N N . THR A 1 100 ? 17.988 -9.189 -23.700 1.00 82.25 100 THR A N 1
ATOM 832 C CA . THR A 1 100 ? 18.456 -9.163 -25.103 1.00 82.25 100 THR A CA 1
ATOM 833 C C . THR A 1 100 ? 19.959 -9.386 -25.260 1.00 82.25 100 THR A C 1
ATOM 835 O O . THR A 1 100 ? 20.420 -9.633 -26.371 1.00 82.25 100 THR A O 1
ATOM 838 N N . PHE A 1 101 ? 20.729 -9.316 -24.171 1.00 79.69 101 PHE A N 1
ATOM 839 C CA . PHE A 1 101 ? 22.157 -9.616 -24.193 1.00 79.69 101 PHE A CA 1
ATOM 840 C C . PHE A 1 101 ? 22.382 -11.124 -24.045 1.00 79.69 101 PHE A C 1
ATOM 842 O O . PHE A 1 101 ? 21.690 -11.794 -23.274 1.00 79.69 101 PHE A O 1
ATOM 849 N N . GLU A 1 102 ? 23.381 -11.656 -24.750 1.00 77.81 102 GLU A N 1
ATOM 850 C CA . GLU A 1 102 ? 23.791 -13.059 -24.654 1.00 77.81 102 GLU A CA 1
ATOM 851 C C . GLU A 1 102 ? 25.120 -13.211 -23.896 1.00 77.81 102 GLU A C 1
ATOM 853 O O . GLU A 1 102 ? 26.034 -12.392 -24.026 1.00 77.81 102 GLU A O 1
ATOM 858 N N . GLY A 1 103 ? 25.250 -14.306 -23.139 1.00 77.69 103 GLY A N 1
ATOM 859 C CA . GLY A 1 103 ? 26.492 -14.714 -22.478 1.00 77.69 103 GLY A CA 1
ATOM 860 C C . GLY A 1 103 ? 26.634 -14.276 -21.014 1.00 77.69 103 GLY A C 1
ATOM 861 O O . GLY A 1 103 ? 25.669 -13.966 -20.318 1.00 77.69 103 GLY A O 1
ATOM 862 N N . ASN A 1 104 ? 27.876 -14.287 -20.516 1.00 75.50 104 ASN A N 1
ATOM 863 C CA . ASN A 1 104 ? 28.201 -14.012 -19.106 1.00 75.50 104 ASN A CA 1
ATOM 864 C C . ASN A 1 104 ? 27.879 -12.567 -18.667 1.00 75.50 104 ASN A C 1
ATOM 866 O O . ASN A 1 104 ? 27.748 -12.287 -17.476 1.00 75.50 104 ASN A O 1
ATOM 870 N N . THR A 1 105 ? 27.744 -11.646 -19.622 1.00 76.62 105 THR A N 1
ATOM 871 C CA . THR A 1 105 ? 27.358 -10.245 -19.404 1.00 76.62 105 THR A CA 1
ATOM 872 C C . THR A 1 105 ? 25.924 -10.118 -18.892 1.00 76.62 105 THR A C 1
ATOM 874 O O . THR A 1 105 ? 25.657 -9.279 -18.037 1.00 76.62 105 THR A O 1
ATOM 877 N N . THR A 1 106 ? 25.019 -10.993 -19.327 1.00 81.81 106 THR A N 1
ATOM 878 C CA . THR A 1 106 ? 23.613 -11.015 -18.903 1.00 81.81 106 THR A CA 1
ATOM 879 C C . THR A 1 106 ? 23.480 -11.351 -17.421 1.00 81.81 106 THR A C 1
ATOM 881 O O . THR A 1 106 ? 22.769 -10.670 -16.683 1.00 81.81 106 THR A O 1
ATOM 884 N N . LEU A 1 107 ? 24.223 -12.361 -16.953 1.00 79.38 107 LEU A N 1
ATOM 885 C CA . LEU A 1 107 ? 24.239 -12.752 -15.542 1.00 79.38 107 LEU A CA 1
ATOM 886 C C . LEU A 1 107 ? 24.816 -11.636 -14.657 1.00 79.38 107 LEU A C 1
ATOM 888 O O . LEU A 1 107 ? 24.253 -11.338 -13.605 1.00 79.38 107 LEU A O 1
ATOM 892 N N . LEU A 1 108 ? 25.883 -10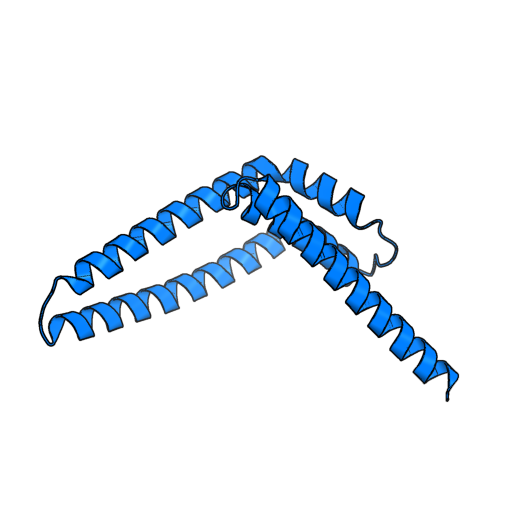.966 -15.107 1.00 82.88 108 LEU A N 1
ATOM 893 C CA . LEU A 1 108 ? 26.453 -9.812 -14.405 1.00 82.88 108 LEU A CA 1
ATOM 894 C C . LEU A 1 108 ? 25.447 -8.655 -14.293 1.00 82.88 108 LEU A C 1
ATOM 896 O O . LEU A 1 108 ? 25.289 -8.090 -13.212 1.00 82.88 108 LEU A O 1
ATOM 900 N N . LEU A 1 109 ? 24.741 -8.323 -15.378 1.00 84.44 109 LEU A N 1
ATOM 901 C CA . LEU A 1 109 ? 23.733 -7.258 -15.389 1.00 84.44 109 LEU A CA 1
ATOM 902 C C . LEU A 1 109 ? 22.539 -7.578 -14.478 1.00 84.44 109 LEU A C 1
ATOM 904 O O . LEU A 1 109 ? 22.075 -6.692 -13.762 1.00 84.44 109 LEU A O 1
ATOM 908 N N . PHE A 1 110 ? 22.090 -8.837 -14.422 1.00 83.25 110 PHE A N 1
ATOM 909 C CA . PHE A 1 110 ? 21.058 -9.258 -13.470 1.00 83.25 110 PHE A CA 1
ATOM 910 C C . PHE A 1 110 ? 21.505 -9.122 -12.013 1.00 83.25 110 PHE A C 1
ATOM 912 O O . PHE A 1 110 ? 20.732 -8.646 -11.182 1.00 83.25 110 PHE A O 1
ATOM 919 N N . VAL A 1 111 ? 22.749 -9.496 -11.695 1.00 84.81 111 VAL A N 1
ATOM 920 C CA . VAL A 1 111 ? 23.306 -9.331 -10.342 1.00 84.81 111 VAL A CA 1
ATOM 921 C C . VAL A 1 111 ? 23.395 -7.849 -9.968 1.00 84.81 111 VAL A C 1
ATOM 923 O O . VAL A 1 111 ? 23.007 -7.477 -8.862 1.00 84.81 111 VAL A O 1
ATOM 926 N N . MET A 1 112 ? 23.839 -6.988 -10.888 1.00 85.56 112 MET A N 1
ATOM 927 C CA . MET A 1 112 ? 23.907 -5.537 -10.671 1.00 85.56 112 MET A CA 1
ATOM 928 C C . MET A 1 112 ? 22.519 -4.918 -10.456 1.00 85.56 112 MET A C 1
ATOM 930 O O . MET A 1 112 ? 22.335 -4.149 -9.512 1.00 85.56 112 MET A O 1
ATOM 934 N N . LEU A 1 113 ? 21.528 -5.293 -11.274 1.00 86.06 113 LEU A N 1
ATOM 935 C CA . LEU A 1 113 ? 20.144 -4.841 -11.113 1.00 86.06 113 LEU A CA 1
ATOM 936 C C . LEU A 1 113 ? 19.549 -5.326 -9.781 1.00 86.06 113 LEU A C 1
ATOM 938 O O . LEU A 1 113 ? 18.900 -4.557 -9.074 1.00 86.06 113 LEU A O 1
ATOM 942 N N . GLY A 1 114 ? 19.811 -6.579 -9.398 1.00 85.12 114 GLY A N 1
ATOM 943 C CA . GLY A 1 114 ? 19.371 -7.145 -8.121 1.00 85.12 114 GLY A CA 1
ATOM 944 C C . GLY A 1 114 ? 19.962 -6.415 -6.910 1.00 85.12 114 GLY A C 1
ATOM 945 O O . GLY A 1 114 ? 19.233 -6.081 -5.973 1.00 85.12 114 GLY A O 1
ATOM 946 N N . LEU A 1 115 ? 21.262 -6.103 -6.945 1.00 86.94 115 LEU A N 1
ATOM 947 C CA . LEU A 1 115 ? 21.922 -5.300 -5.912 1.00 86.94 115 LEU A CA 1
ATOM 948 C C . LEU A 1 115 ? 21.327 -3.892 -5.830 1.00 86.94 115 LEU A C 1
ATOM 950 O O . LEU A 1 115 ? 20.990 -3.444 -4.733 1.00 86.94 115 LEU A O 1
ATOM 954 N N . PHE A 1 116 ? 21.124 -3.226 -6.968 1.00 86.00 116 PHE A N 1
ATOM 955 C CA . PHE A 1 116 ? 20.467 -1.921 -7.013 1.00 86.00 116 PHE A CA 1
ATOM 956 C C . PHE A 1 116 ? 19.078 -1.962 -6.357 1.00 86.00 116 PHE A C 1
ATOM 958 O O . PHE A 1 116 ? 18.80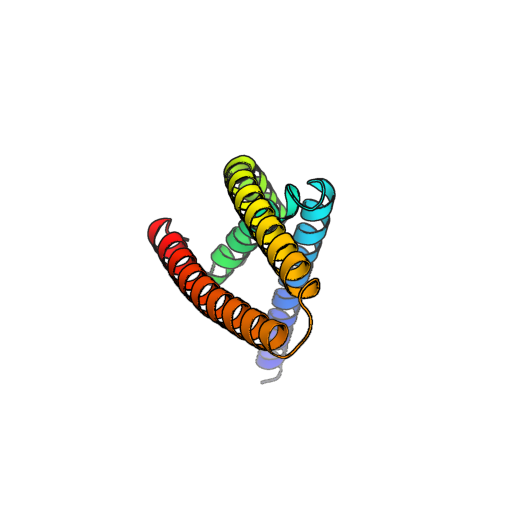7 -1.181 -5.446 1.00 86.00 116 PHE A O 1
ATOM 965 N N . LEU A 1 117 ? 18.238 -2.937 -6.721 1.00 84.62 117 LEU A N 1
ATOM 966 C CA . LEU A 1 117 ? 16.904 -3.121 -6.138 1.00 84.62 117 LEU A CA 1
ATOM 967 C C . LEU A 1 117 ? 16.947 -3.354 -4.622 1.00 84.62 117 LEU A C 1
ATOM 969 O O . LEU A 1 117 ? 16.144 -2.778 -3.881 1.00 84.62 117 LEU A O 1
ATOM 973 N N . SER A 1 118 ? 17.887 -4.168 -4.136 1.00 81.31 118 SER A N 1
ATOM 974 C CA . SER A 1 118 ? 18.045 -4.420 -2.696 1.00 81.31 118 SER A CA 1
ATOM 975 C C . SER A 1 118 ? 18.380 -3.147 -1.907 1.00 81.31 118 SER A C 1
ATOM 977 O O . SER A 1 118 ? 17.853 -2.911 -0.817 1.00 81.31 118 SER A O 1
ATOM 979 N N . VAL A 1 119 ? 19.200 -2.270 -2.489 1.00 87.62 119 VAL A N 1
ATOM 980 C CA . VAL A 1 119 ? 19.579 -1.000 -1.870 1.00 87.62 119 VAL A CA 1
ATOM 981 C C . VAL A 1 119 ? 18.397 -0.029 -1.910 1.00 87.62 119 VAL A C 1
ATOM 983 O O . VAL A 1 119 ? 18.029 0.535 -0.878 1.00 87.62 119 VAL A O 1
ATOM 986 N N . SER A 1 120 ? 17.739 0.115 -3.064 1.00 81.06 120 SER A N 1
ATOM 987 C CA . SER A 1 120 ? 16.583 1.002 -3.235 1.00 81.06 120 SER A CA 1
ATOM 988 C C . SER A 1 120 ? 15.418 0.642 -2.311 1.00 81.06 120 SER A C 1
ATOM 990 O O . SER A 1 120 ? 14.819 1.532 -1.709 1.00 81.06 120 SER A O 1
ATOM 992 N N . THR A 1 121 ? 15.112 -0.648 -2.144 1.00 80.81 121 THR A N 1
ATOM 993 C CA . THR A 1 121 ? 14.050 -1.110 -1.230 1.00 80.81 121 THR A CA 1
ATOM 994 C C . THR A 1 121 ? 14.370 -0.803 0.232 1.00 80.81 121 THR A C 1
ATOM 996 O O . THR A 1 121 ? 13.489 -0.364 0.969 1.00 80.81 121 THR A O 1
ATOM 999 N N . THR A 1 122 ? 15.635 -0.930 0.639 1.00 81.38 122 THR A N 1
ATOM 1000 C CA . THR A 1 122 ? 16.078 -0.564 1.991 1.00 81.38 122 THR A CA 1
ATOM 1001 C C . THR A 1 122 ? 15.891 0.935 2.248 1.00 81.38 122 THR A C 1
ATOM 1003 O O . THR A 1 122 ? 15.270 1.316 3.240 1.00 81.38 122 THR A O 1
ATOM 1006 N N . PHE A 1 123 ? 16.344 1.797 1.330 1.00 79.69 123 PHE A N 1
ATOM 1007 C CA . PHE A 1 123 ? 16.128 3.247 1.432 1.00 79.69 123 PHE A CA 1
ATOM 1008 C C . PHE A 1 123 ? 14.644 3.621 1.452 1.00 79.69 123 PHE A C 1
ATOM 1010 O O . PHE A 1 123 ? 14.235 4.497 2.214 1.00 79.69 123 PHE A O 1
ATOM 1017 N N . PHE A 1 124 ? 13.828 2.934 0.653 1.00 79.25 124 PHE A N 1
ATOM 1018 C CA . PHE A 1 124 ? 12.391 3.163 0.610 1.00 79.25 124 PHE A CA 1
ATOM 1019 C C . PHE A 1 124 ? 11.707 2.848 1.950 1.00 79.25 124 PHE A C 1
ATOM 1021 O O . PHE A 1 124 ? 10.897 3.645 2.423 1.00 79.25 124 PHE A O 1
ATOM 1028 N N . ILE A 1 125 ? 12.074 1.742 2.608 1.00 78.00 125 ILE A N 1
ATOM 1029 C CA . ILE A 1 125 ? 11.558 1.377 3.940 1.00 78.00 125 ILE A CA 1
ATOM 1030 C C . ILE A 1 125 ? 11.925 2.441 4.986 1.00 78.00 125 ILE A C 1
ATOM 1032 O O . ILE A 1 125 ? 11.068 2.838 5.777 1.00 78.00 125 ILE A O 1
ATOM 1036 N N . PHE A 1 126 ? 13.166 2.940 4.970 1.00 76.94 126 PHE A N 1
ATOM 1037 C CA . PHE A 1 126 ? 13.599 4.022 5.865 1.00 76.94 126 PHE A CA 1
ATOM 1038 C C . PHE A 1 126 ? 12.851 5.337 5.616 1.00 76.94 126 PHE A C 1
ATOM 1040 O O . PHE A 1 126 ? 12.497 6.043 6.560 1.00 76.94 126 PHE A O 1
ATOM 1047 N N . TYR A 1 127 ? 12.581 5.672 4.355 1.00 77.12 127 TYR A N 1
ATOM 1048 C CA . TYR A 1 127 ? 11.808 6.864 4.021 1.00 77.12 127 TYR A CA 1
ATOM 1049 C C . TYR A 1 127 ? 10.352 6.745 4.491 1.00 77.12 127 TYR A C 1
ATOM 1051 O O . TYR A 1 127 ? 9.819 7.680 5.086 1.00 77.12 127 TYR A O 1
ATOM 1059 N N . LEU A 1 128 ? 9.720 5.584 4.290 1.00 70.38 128 LEU A N 1
ATOM 1060 C CA . LEU A 1 128 ? 8.358 5.309 4.755 1.00 70.38 128 LEU A CA 1
ATOM 1061 C C . LEU A 1 128 ? 8.239 5.395 6.278 1.00 70.38 128 LEU A C 1
ATOM 1063 O O . LEU A 1 128 ? 7.314 6.033 6.775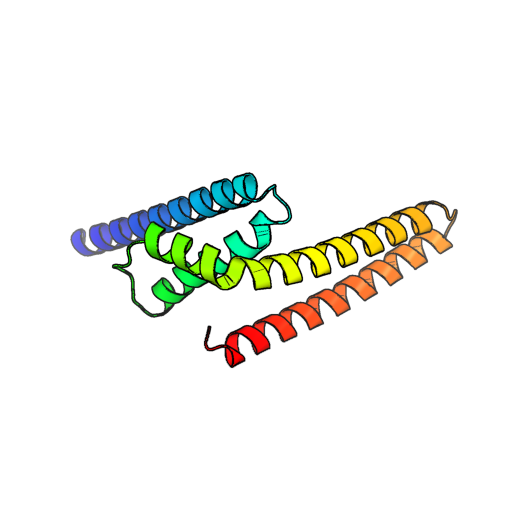 1.00 70.38 128 LEU A O 1
ATOM 1067 N N . SER A 1 129 ? 9.170 4.791 7.022 1.00 70.94 129 SER A N 1
ATOM 1068 C CA . SER A 1 129 ? 9.152 4.841 8.490 1.00 70.94 129 SER A CA 1
ATOM 1069 C C . SER A 1 129 ? 9.332 6.268 9.017 1.00 70.94 129 SER A C 1
ATOM 1071 O O . SER A 1 129 ? 8.633 6.681 9.946 1.00 70.94 129 SER A O 1
ATOM 1073 N N . SER A 1 130 ? 10.200 7.057 8.380 1.00 67.12 130 SER A N 1
ATOM 1074 C CA . SER A 1 130 ? 10.379 8.475 8.694 1.00 67.12 130 SER A CA 1
ATOM 1075 C C . SER A 1 130 ? 9.127 9.301 8.377 1.00 67.12 130 SER A C 1
ATOM 1077 O O . SER A 1 130 ? 8.687 10.087 9.213 1.00 67.12 130 SER A O 1
ATOM 1079 N N . LEU A 1 131 ? 8.499 9.083 7.218 1.00 64.25 131 LEU A N 1
ATOM 1080 C CA . LEU A 1 131 ? 7.287 9.792 6.807 1.00 64.25 131 LEU A CA 1
ATOM 1081 C C . LEU A 1 131 ? 6.101 9.493 7.736 1.00 64.25 131 LEU A C 1
ATOM 1083 O O . LEU A 1 131 ? 5.375 10.412 8.108 1.00 64.25 131 LEU A O 1
ATOM 1087 N N . ILE A 1 132 ? 5.929 8.231 8.139 1.00 62.12 132 ILE A N 1
ATOM 1088 C CA . ILE A 1 132 ? 4.913 7.807 9.115 1.00 62.12 132 ILE A CA 1
ATOM 1089 C C . ILE A 1 132 ? 5.132 8.542 10.447 1.00 62.12 132 ILE A C 1
ATOM 1091 O O . ILE A 1 132 ? 4.209 9.180 10.951 1.00 62.12 132 ILE A O 1
ATOM 1095 N N . THR A 1 133 ? 6.378 8.578 10.931 1.00 66.19 133 THR A N 1
ATOM 1096 C CA . THR A 1 133 ? 6.755 9.283 12.170 1.00 66.19 133 THR A CA 1
ATOM 1097 C C . THR A 1 133 ? 6.487 10.795 12.091 1.00 66.19 133 THR A C 1
ATOM 1099 O O . THR A 1 133 ? 5.968 11.381 13.038 1.00 66.19 133 THR A O 1
ATOM 1102 N N . ILE A 1 134 ? 6.805 11.442 10.962 1.00 56.44 134 ILE A N 1
ATOM 1103 C CA . ILE A 1 134 ? 6.630 12.894 10.758 1.00 56.44 134 ILE A CA 1
ATOM 1104 C C . ILE A 1 134 ? 5.153 13.279 10.606 1.00 56.44 134 ILE A C 1
ATOM 1106 O O . ILE A 1 134 ? 4.725 14.315 11.110 1.00 56.44 134 ILE A O 1
ATOM 1110 N N . LEU A 1 135 ? 4.359 12.456 9.920 1.00 51.53 135 LEU A N 1
ATOM 1111 C CA . LEU A 1 135 ? 2.926 12.689 9.734 1.00 51.53 135 LEU A CA 1
ATOM 1112 C C . LEU A 1 135 ? 2.093 12.302 10.970 1.00 51.53 135 LEU A C 1
ATOM 1114 O O . LEU A 1 135 ? 0.867 12.426 10.948 1.00 51.53 135 LEU A O 1
ATOM 1118 N N . GLY A 1 136 ? 2.744 11.850 12.048 1.00 50.31 136 GLY A N 1
ATOM 1119 C CA . GLY A 1 136 ? 2.092 11.430 13.283 1.00 50.31 136 GLY A CA 1
ATOM 1120 C C . GLY A 1 136 ? 1.204 10.202 13.100 1.00 50.31 136 GLY A C 1
ATOM 1121 O O . GLY A 1 136 ? 0.239 10.052 13.854 1.00 50.31 136 GLY A O 1
ATOM 1122 N N . TYR A 1 137 ? 1.477 9.375 12.079 1.00 47.47 137 TYR A N 1
ATOM 1123 C CA . TYR A 1 137 ? 0.865 8.063 11.843 1.00 47.47 137 TYR A CA 1
ATOM 1124 C C . TYR A 1 137 ? 1.550 6.951 12.633 1.00 47.47 137 TYR A C 1
ATOM 1126 O O . TYR A 1 137 ? 2.748 7.076 12.939 1.00 47.47 137 TYR A O 1
#

pLDDT: mean 82.74, std 8.54, range [47.47, 94.75]